Protein AF-A0A1T4Y425-F1 (afdb_monomer)

Solvent-accessible surface area (backbone atoms only — not comparable to full-atom values): 4708 Å² total; per-residue (Å²): 117,100,77,79,70,56,74,65,57,71,54,45,81,90,46,80,92,36,48,63,60,50,8,44,50,46,36,47,42,39,74,75,65,67,46,50,49,67,59,49,24,68,74,48,42,100,48,49,51,69,52,46,54,51,31,29,54,52,20,52,49,46,37,74,76,32,68,66,51,32,49,52,50,50,53,49,39,72,76,70,50,130

Mean predicted aligned error: 6.93 Å

pLDDT: mean 81.75, std 14.81, range [37.81, 95.0]

Sequence (82 aa):
NKTGIDRMSLYGKYKRNTIAAKALLVVLLRCMCNLKCKDICEIIGSITSSGVSRLTNVGLNLVNENIEYKSAMKEFLLIYGV

Radius of gyration: 12.35 Å; Cα contacts (8 Å, |Δi|>4): 66; chains: 1; bounding box: 30×27×27 Å

Organism: NCBI:txid1147123

Secondary structure (DSSP, 8-state):
-TT---HHHHHSS--HHHHHHHHHHHHHHHHTT---HHHHHHHH-S--HHHHHHHHHHHHHHHHH-HHHHHHHHHHHHHH--

Structure (mmCIF, N/CA/C/O backbone):
data_AF-A0A1T4Y425-F1
#
_entry.id   AF-A0A1T4Y425-F1
#
loop_
_atom_site.group_PDB
_atom_site.id
_atom_site.type_symbol
_atom_site.label_atom_id
_atom_site.label_alt_id
_atom_site.label_comp_id
_atom_site.label_asym_id
_atom_site.label_entity_id
_atom_site.label_seq_id
_atom_site.pdbx_PDB_ins_code
_atom_site.Cartn_x
_atom_site.Cartn_y
_atom_site.Cartn_z
_atom_site.occupancy
_atom_site.B_iso_or_equiv
_atom_site.auth_seq_id
_atom_site.auth_comp_id
_atom_site.auth_asym_id
_atom_site.auth_atom_id
_atom_site.pdbx_PDB_model_num
ATOM 1 N N . ASN A 1 1 ? -6.801 21.243 -5.213 1.00 37.81 1 ASN A N 1
ATOM 2 C CA . ASN A 1 1 ? -6.526 19.810 -4.946 1.00 37.81 1 ASN A CA 1
ATOM 3 C C . ASN A 1 1 ? -6.403 19.570 -3.453 1.00 37.81 1 ASN A C 1
ATOM 5 O O . ASN A 1 1 ? -5.549 20.188 -2.835 1.00 37.81 1 ASN A O 1
ATOM 9 N N . LYS A 1 2 ? -7.242 18.687 -2.893 1.00 47.06 2 LYS A N 1
ATOM 10 C CA . LYS A 1 2 ? -7.361 18.404 -1.446 1.00 47.06 2 LYS A CA 1
ATOM 11 C C . LYS A 1 2 ? -6.087 17.855 -0.775 1.00 47.06 2 LYS A C 1
ATOM 13 O O . LYS A 1 2 ? -6.019 17.840 0.441 1.00 47.06 2 LYS A O 1
ATOM 18 N N . THR A 1 3 ? -5.075 17.444 -1.541 1.00 52.53 3 THR A N 1
ATOM 19 C CA . THR A 1 3 ? -3.814 16.895 -1.011 1.00 52.53 3 THR A CA 1
ATOM 20 C C . THR A 1 3 ? -2.616 17.839 -1.122 1.00 52.53 3 THR A C 1
ATOM 22 O O . THR A 1 3 ? -1.587 17.555 -0.528 1.00 52.53 3 THR A O 1
ATOM 25 N N . GLY A 1 4 ? -2.693 18.942 -1.881 1.00 53.62 4 GLY A N 1
ATOM 26 C CA . GLY A 1 4 ? -1.550 19.851 -2.090 1.00 53.62 4 GLY A CA 1
ATOM 27 C C . GLY A 1 4 ? -0.323 19.229 -2.789 1.00 53.62 4 GLY A C 1
ATOM 28 O O . GLY A 1 4 ? 0.728 19.861 -2.849 1.00 53.62 4 GLY A O 1
ATOM 29 N N . ILE A 1 5 ? -0.435 18.003 -3.313 1.00 61.47 5 ILE A N 1
ATOM 30 C CA . ILE A 1 5 ? 0.669 17.246 -3.919 1.00 61.47 5 ILE A CA 1
ATOM 31 C C . ILE A 1 5 ? 0.609 17.385 -5.443 1.00 61.47 5 ILE A C 1
ATOM 33 O O . ILE A 1 5 ? -0.405 17.075 -6.071 1.00 61.47 5 ILE A O 1
ATOM 37 N N . ASP A 1 6 ? 1.710 17.840 -6.037 1.00 63.66 6 ASP A N 1
ATOM 38 C CA . ASP A 1 6 ? 1.887 17.901 -7.487 1.00 63.66 6 ASP A CA 1
ATOM 39 C C . ASP A 1 6 ? 2.095 16.492 -8.088 1.00 63.66 6 ASP A C 1
ATOM 41 O O . ASP A 1 6 ? 2.767 15.649 -7.485 1.00 63.66 6 ASP A O 1
ATOM 45 N N . ARG A 1 7 ? 1.554 16.220 -9.287 1.00 59.03 7 ARG A N 1
ATOM 46 C CA . ARG A 1 7 ? 1.645 14.885 -9.911 1.00 59.03 7 ARG A CA 1
ATOM 47 C C . ARG A 1 7 ? 3.092 14.461 -10.157 1.00 59.03 7 ARG A C 1
ATOM 49 O O . ARG A 1 7 ? 3.397 13.296 -9.927 1.00 59.03 7 ARG A O 1
ATOM 56 N N . MET A 1 8 ? 3.996 15.366 -10.549 1.00 55.69 8 MET A N 1
ATOM 57 C CA . MET A 1 8 ? 5.414 15.014 -10.730 1.00 55.69 8 MET A CA 1
ATOM 58 C C . MET A 1 8 ? 6.084 14.653 -9.402 1.00 55.69 8 MET A C 1
ATOM 60 O O . MET A 1 8 ? 6.974 13.802 -9.371 1.00 55.69 8 MET A O 1
ATOM 64 N N . SER A 1 9 ? 5.625 15.214 -8.281 1.00 58.00 9 SER A N 1
ATOM 65 C CA . SER A 1 9 ? 6.158 14.858 -6.961 1.00 58.00 9 SER A CA 1
ATOM 66 C C . SER A 1 9 ? 5.831 13.416 -6.532 1.00 58.00 9 SER A C 1
ATOM 68 O O . SER A 1 9 ? 6.596 12.825 -5.767 1.00 58.00 9 SER A O 1
ATOM 70 N N . LEU A 1 10 ? 4.772 12.808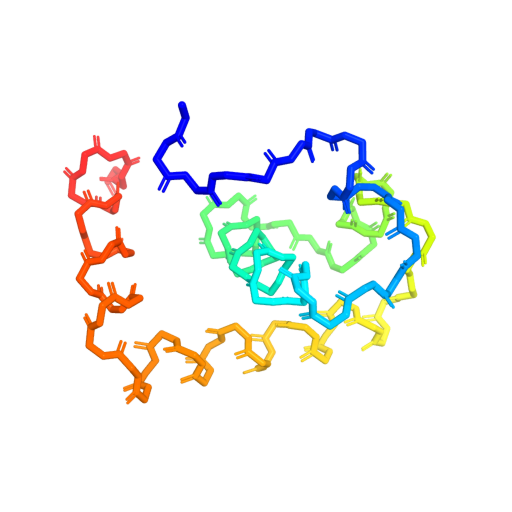 -7.085 1.00 59.53 10 LEU A N 1
ATOM 71 C CA . LEU A 1 10 ? 4.468 11.383 -6.900 1.00 59.53 10 LEU A CA 1
ATOM 72 C C . LEU A 1 10 ? 5.423 10.468 -7.680 1.00 59.53 10 LEU A C 1
ATOM 74 O O . LEU A 1 10 ? 5.655 9.346 -7.247 1.00 59.53 10 LEU A O 1
ATOM 78 N N . TYR A 1 11 ? 6.039 10.941 -8.764 1.00 58.94 11 TYR A N 1
ATOM 79 C CA . TYR A 1 11 ? 7.021 10.170 -9.543 1.00 58.94 11 TYR A CA 1
ATOM 80 C C . TYR A 1 11 ? 8.478 10.495 -9.155 1.00 58.94 11 TYR A C 1
ATOM 82 O O . TYR A 1 11 ? 9.392 9.714 -9.407 1.00 58.94 11 TYR A O 1
ATOM 90 N N . GLY A 1 12 ? 8.717 11.620 -8.470 1.00 56.22 12 GLY A N 1
ATOM 91 C CA . GLY A 1 12 ? 10.046 12.047 -8.018 1.00 56.22 12 GLY A CA 1
ATOM 92 C C . GLY A 1 12 ? 10.624 11.224 -6.853 1.00 56.22 12 GLY A C 1
ATOM 93 O O . GLY A 1 12 ? 9.893 10.641 -6.051 1.00 56.22 12 GLY A O 1
ATOM 94 N N . LYS A 1 13 ? 11.958 11.176 -6.716 1.00 45.72 13 LYS A N 1
ATOM 95 C CA . LYS A 1 13 ? 12.655 10.469 -5.617 1.00 45.72 13 LYS A CA 1
ATOM 96 C C . LYS A 1 13 ? 12.228 10.978 -4.228 1.00 45.72 13 LYS A C 1
ATOM 98 O O . LYS A 1 13 ? 12.157 12.180 -4.004 1.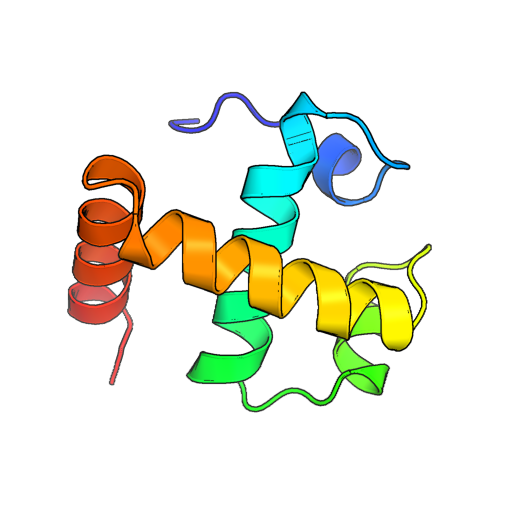00 45.72 13 LYS A O 1
ATOM 103 N N . TYR A 1 14 ? 11.994 10.026 -3.311 1.00 52.03 14 TYR A N 1
ATOM 104 C CA . TYR A 1 14 ? 11.884 10.138 -1.841 1.00 52.03 14 TYR A CA 1
ATOM 105 C C . TYR A 1 14 ? 11.916 11.563 -1.245 1.00 52.03 14 TYR A C 1
ATOM 107 O O . TYR A 1 14 ? 12.864 11.944 -0.561 1.00 52.03 14 TYR A O 1
ATOM 115 N N . LYS A 1 15 ? 10.840 12.341 -1.401 1.00 58.31 15 LYS A N 1
ATOM 116 C CA . LYS A 1 15 ? 10.571 13.449 -0.474 1.00 58.31 15 LYS A CA 1
ATOM 117 C C . LYS A 1 15 ? 9.747 12.896 0.680 1.00 58.31 15 LYS A C 1
ATOM 119 O O . LYS A 1 15 ? 8.731 12.251 0.424 1.00 58.31 15 LYS A O 1
ATOM 124 N N . ARG A 1 16 ? 10.141 13.148 1.938 1.00 56.31 16 ARG A N 1
ATOM 125 C CA . ARG A 1 16 ? 9.371 12.727 3.135 1.00 56.31 16 ARG A CA 1
ATOM 126 C C . ARG A 1 16 ? 7.891 13.108 3.020 1.00 56.31 16 ARG A C 1
ATOM 128 O O . ARG A 1 16 ? 7.035 12.286 3.317 1.00 56.31 16 ARG A O 1
ATOM 135 N N . ASN A 1 17 ? 7.618 14.279 2.442 1.00 64.50 17 ASN A N 1
ATOM 136 C CA . ASN A 1 17 ? 6.269 14.792 2.192 1.00 64.50 17 ASN A CA 1
ATOM 137 C C . ASN A 1 17 ? 5.428 13.959 1.199 1.00 64.50 17 ASN A C 1
ATOM 139 O O . ASN A 1 17 ? 4.224 14.132 1.108 1.00 64.50 17 ASN A O 1
ATOM 143 N N . THR A 1 18 ? 6.055 13.059 0.438 1.00 75.38 18 THR A N 1
ATOM 144 C CA . THR A 1 18 ? 5.404 12.229 -0.594 1.00 75.38 18 THR A CA 1
ATOM 145 C C . THR A 1 18 ? 5.345 10.750 -0.219 1.00 75.38 18 THR A C 1
ATOM 147 O O . THR A 1 18 ? 4.674 9.982 -0.901 1.00 75.38 18 THR A O 1
ATOM 150 N N . ILE A 1 19 ? 6.016 10.330 0.865 1.00 83.50 19 ILE A N 1
ATOM 151 C CA . ILE A 1 19 ? 6.048 8.918 1.281 1.00 83.50 19 ILE A CA 1
ATOM 152 C C . ILE A 1 19 ? 4.650 8.439 1.660 1.00 83.50 19 ILE A C 1
ATOM 154 O O . ILE A 1 19 ? 4.263 7.368 1.212 1.00 83.50 19 ILE A O 1
ATOM 158 N N . ALA A 1 20 ? 3.884 9.232 2.417 1.00 85.81 20 ALA A N 1
ATOM 159 C CA . ALA A 1 20 ? 2.525 8.864 2.809 1.00 85.81 20 ALA A CA 1
ATOM 160 C C . ALA A 1 20 ? 1.619 8.681 1.581 1.00 85.81 20 ALA A C 1
ATOM 162 O O . ALA A 1 20 ? 0.968 7.652 1.434 1.00 85.81 20 ALA A O 1
ATOM 163 N N . ALA A 1 21 ? 1.668 9.620 0.632 1.00 85.00 21 ALA A N 1
ATOM 164 C CA . ALA A 1 21 ? 0.897 9.527 -0.604 1.00 85.00 21 ALA A CA 1
ATOM 165 C C . ALA A 1 21 ? 1.310 8.330 -1.479 1.00 85.00 21 ALA A C 1
ATOM 167 O O . ALA A 1 21 ? 0.451 7.617 -1.991 1.00 85.00 21 ALA A O 1
ATOM 168 N N . LYS A 1 22 ? 2.615 8.060 -1.609 1.00 87.31 22 LYS A N 1
ATOM 169 C CA . LYS A 1 22 ? 3.120 6.876 -2.321 1.00 87.31 22 LYS A CA 1
ATOM 170 C C . LYS A 1 22 ? 2.712 5.576 -1.641 1.00 87.31 22 LYS A C 1
ATOM 172 O O . LYS A 1 22 ? 2.355 4.622 -2.320 1.00 87.31 22 LYS A O 1
ATOM 177 N N . ALA A 1 23 ? 2.773 5.535 -0.315 1.00 92.06 23 ALA A N 1
ATOM 178 C CA . ALA A 1 23 ? 2.386 4.375 0.469 1.00 92.06 23 ALA A CA 1
ATOM 179 C C . ALA A 1 23 ? 0.892 4.061 0.292 1.00 92.06 23 ALA A C 1
ATOM 181 O O . ALA A 1 23 ? 0.542 2.915 0.023 1.00 92.06 23 ALA A O 1
ATOM 182 N N . LEU A 1 24 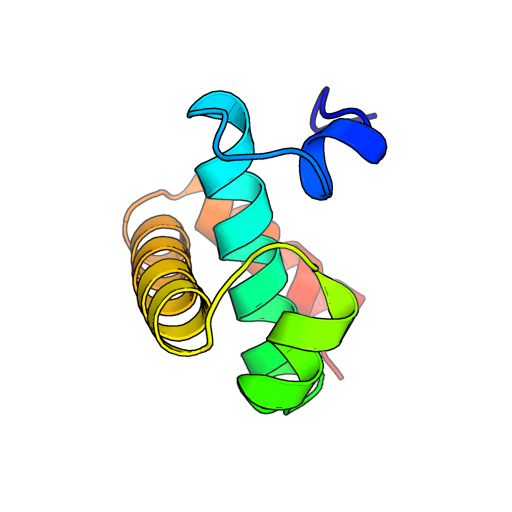? 0.030 5.082 0.333 1.00 90.31 24 LEU A N 1
ATOM 183 C CA . LEU A 1 24 ? -1.403 4.943 0.055 1.00 90.31 24 LEU A CA 1
ATOM 184 C C . LEU A 1 24 ? -1.675 4.482 -1.380 1.00 90.31 24 LEU A C 1
ATOM 186 O O . LEU A 1 24 ? -2.453 3.555 -1.583 1.00 90.31 24 LEU A O 1
ATOM 190 N N . LEU A 1 25 ? -0.996 5.070 -2.372 1.00 89.94 25 LEU A N 1
ATOM 191 C CA . LEU A 1 25 ? -1.115 4.649 -3.770 1.00 89.94 25 LEU A CA 1
ATOM 192 C C . LEU A 1 25 ? -0.750 3.168 -3.944 1.00 89.94 25 LEU A C 1
ATOM 194 O O . LEU A 1 25 ? -1.481 2.425 -4.590 1.00 89.94 25 LEU A O 1
ATOM 198 N N . VAL A 1 26 ? 0.355 2.722 -3.339 1.00 93.06 26 VAL A N 1
ATOM 199 C CA . VAL A 1 26 ? 0.783 1.316 -3.389 1.00 93.06 26 VAL A CA 1
ATOM 200 C C . VAL A 1 26 ? -0.245 0.390 -2.731 1.00 93.06 26 VAL A C 1
ATOM 202 O O . VAL A 1 26 ? -0.519 -0.680 -3.274 1.00 93.06 26 VAL A O 1
ATOM 205 N N . VAL A 1 27 ? -0.830 0.787 -1.594 1.00 92.62 27 VAL A N 1
ATOM 206 C CA . VAL A 1 27 ? -1.899 0.017 -0.933 1.00 92.62 27 VAL A CA 1
ATOM 207 C C . VAL A 1 27 ? -3.111 -0.119 -1.852 1.00 92.62 27 VAL A C 1
ATOM 209 O O . VAL A 1 27 ? -3.587 -1.233 -2.048 1.00 92.62 27 VAL A O 1
ATOM 212 N N . LEU A 1 28 ? -3.568 0.972 -2.470 1.00 90.25 28 LEU A N 1
ATOM 213 C CA . LEU A 1 28 ? -4.703 0.948 -3.398 1.00 90.25 28 LEU A CA 1
ATOM 214 C C . LEU A 1 28 ? -4.430 0.043 -4.608 1.00 90.25 28 LEU A C 1
ATOM 216 O O . LEU A 1 28 ? -5.240 -0.829 -4.916 1.00 90.25 28 LEU A O 1
ATOM 220 N N . LEU A 1 29 ? -3.264 0.180 -5.245 1.00 90.88 29 LEU A N 1
ATOM 221 C CA . LEU A 1 29 ? -2.874 -0.645 -6.394 1.00 90.88 29 LEU A CA 1
ATOM 222 C C . LEU A 1 29 ? -2.794 -2.142 -6.041 1.00 90.88 29 LEU A C 1
ATOM 224 O O . LEU A 1 29 ? -3.196 -2.984 -6.844 1.00 90.88 29 LEU A O 1
ATOM 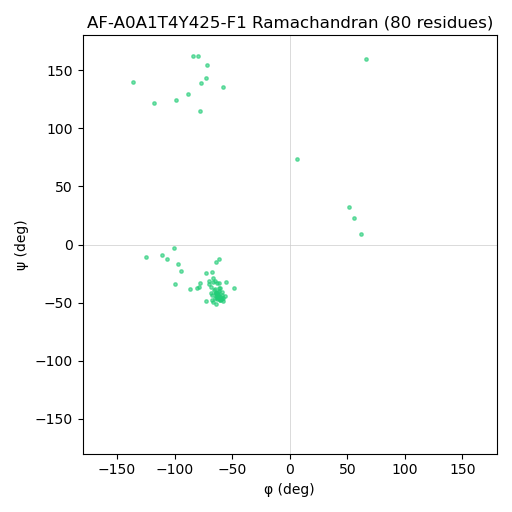228 N N . ARG A 1 30 ? -2.313 -2.492 -4.839 1.00 90.00 30 ARG A N 1
ATOM 229 C CA . ARG A 1 30 ? -2.280 -3.892 -4.382 1.00 90.00 30 ARG A CA 1
ATOM 230 C C . ARG A 1 30 ? -3.660 -4.426 -4.021 1.00 90.00 30 ARG A C 1
ATOM 232 O O . ARG A 1 30 ? -4.005 -5.518 -4.454 1.00 90.00 30 ARG A O 1
ATOM 239 N N . CYS A 1 31 ? -4.428 -3.690 -3.225 1.00 85.12 31 CYS A N 1
ATOM 240 C CA . CYS A 1 31 ? -5.683 -4.187 -2.665 1.00 85.12 31 CYS A CA 1
ATOM 241 C C . CYS A 1 31 ? -6.840 -4.149 -3.667 1.00 85.12 31 CYS A C 1
ATOM 243 O O . CYS A 1 31 ? -7.665 -5.054 -3.651 1.00 85.12 31 CYS A 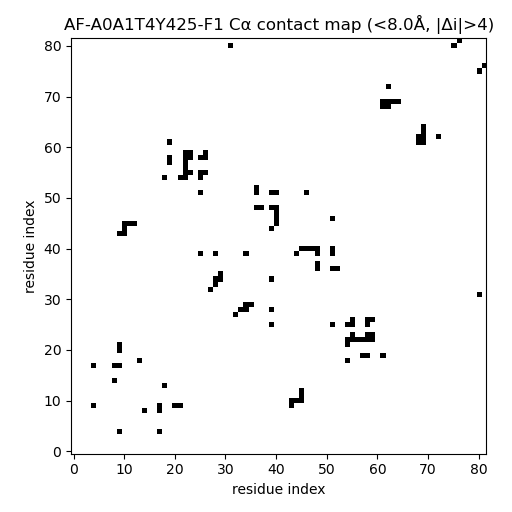O 1
ATOM 245 N N . MET A 1 32 ? -6.905 -3.132 -4.529 1.00 84.50 32 MET A N 1
ATOM 246 C CA . MET A 1 32 ? -8.042 -2.944 -5.438 1.00 84.50 32 MET A CA 1
ATOM 247 C C . MET A 1 32 ? -7.767 -3.434 -6.853 1.00 84.50 32 MET A C 1
ATOM 249 O O . MET A 1 32 ? -8.668 -3.936 -7.512 1.00 84.50 32 MET A O 1
ATOM 253 N N . CYS A 1 33 ? -6.528 -3.305 -7.328 1.00 87.44 33 CYS A N 1
ATOM 254 C CA . CYS A 1 33 ? -6.172 -3.710 -8.688 1.00 87.44 33 CYS A CA 1
ATOM 255 C C . CYS A 1 33 ? -5.473 -5.079 -8.741 1.00 87.44 33 CYS A C 1
ATOM 257 O O . CYS A 1 33 ? -5.158 -5.548 -9.830 1.00 87.44 33 CYS A O 1
ATOM 259 N N . ASN A 1 34 ? -5.214 -5.711 -7.586 1.00 87.56 34 ASN A N 1
ATOM 260 C CA . ASN A 1 34 ? -4.488 -6.982 -7.461 1.00 87.56 34 ASN A CA 1
ATOM 261 C C . ASN A 1 34 ? -3.134 -6.991 -8.205 1.00 87.56 34 ASN A C 1
ATOM 263 O O . ASN A 1 34 ? -2.695 -8.011 -8.740 1.00 87.56 34 ASN A O 1
ATOM 267 N N . LEU A 1 35 ? -2.476 -5.828 -8.265 1.00 91.62 35 LEU A N 1
ATOM 268 C CA . LEU A 1 35 ? -1.212 -5.663 -8.974 1.00 91.62 35 LEU A CA 1
ATOM 269 C C . LEU A 1 35 ? -0.055 -6.245 -8.165 1.00 91.62 35 LEU A C 1
ATOM 271 O O . LEU A 1 35 ? 0.042 -6.069 -6.942 1.00 91.62 35 LEU A O 1
ATOM 275 N N . LYS A 1 36 ? 0.867 -6.917 -8.857 1.00 91.94 36 LYS A N 1
ATOM 276 C CA . LYS A 1 36 ? 2.069 -7.474 -8.233 1.00 91.94 36 LYS A CA 1
ATOM 277 C C . LYS A 1 36 ? 3.106 -6.373 -8.042 1.00 91.94 36 LYS A C 1
ATOM 279 O O . LYS A 1 36 ? 3.087 -5.333 -8.697 1.00 91.94 36 LYS A O 1
ATOM 284 N N . CYS A 1 37 ? 4.088 -6.624 -7.173 1.00 90.12 37 CYS A N 1
ATOM 285 C CA . CYS A 1 37 ? 5.167 -5.663 -6.932 1.00 90.12 37 CYS A CA 1
ATOM 286 C C . CYS A 1 37 ? 5.910 -5.266 -8.217 1.00 90.12 37 CYS A C 1
ATOM 288 O O . CYS A 1 37 ? 6.367 -4.134 -8.302 1.00 90.12 37 CYS A O 1
ATOM 290 N N . LYS A 1 38 ? 6.023 -6.172 -9.199 1.00 90.62 38 LYS A N 1
ATOM 291 C CA . LYS A 1 38 ? 6.638 -5.882 -10.501 1.00 90.62 38 LYS A CA 1
ATOM 292 C C . LYS A 1 38 ? 5.843 -4.824 -11.275 1.00 90.62 38 LYS A C 1
ATOM 294 O O . LYS A 1 38 ? 6.419 -3.814 -11.657 1.00 90.62 38 LYS A O 1
ATOM 299 N N . ASP A 1 39 ? 4.535 -5.014 -11.412 1.00 92.44 39 ASP A N 1
ATOM 300 C CA . ASP A 1 39 ? 3.657 -4.086 -12.138 1.00 92.44 39 ASP A CA 1
ATOM 301 C C . ASP A 1 39 ? 3.675 -2.699 -11.474 1.00 92.44 39 ASP A C 1
ATOM 303 O O . ASP A 1 39 ? 3.774 -1.663 -12.125 1.00 92.44 39 ASP A O 1
ATOM 307 N N . ILE A 1 40 ? 3.677 -2.671 -10.139 1.00 92.06 40 ILE A N 1
ATOM 308 C CA . ILE A 1 40 ? 3.732 -1.424 -9.366 1.00 92.06 40 ILE A CA 1
ATOM 309 C C . ILE A 1 40 ? 5.085 -0.716 -9.520 1.00 92.06 40 ILE A C 1
ATOM 311 O O . ILE A 1 40 ? 5.126 0.514 -9.575 1.00 92.06 40 ILE A O 1
ATOM 315 N N . CYS A 1 41 ? 6.191 -1.462 -9.602 1.00 89.81 41 CYS A N 1
ATOM 316 C CA . CYS A 1 41 ? 7.503 -0.889 -9.906 1.00 89.81 41 CYS A CA 1
ATOM 317 C C . CYS A 1 41 ? 7.510 -0.176 -11.260 1.00 89.81 41 CYS A C 1
ATOM 319 O O . CYS A 1 41 ? 8.087 0.907 -11.361 1.00 89.81 41 CYS A O 1
ATOM 321 N N . GLU A 1 42 ? 6.866 -0.764 -12.269 1.00 89.06 42 GLU A N 1
ATOM 322 C CA . GLU A 1 42 ? 6.758 -0.194 -13.615 1.00 89.06 42 GLU A CA 1
ATOM 323 C C . GLU A 1 42 ? 5.872 1.063 -13.625 1.00 89.06 42 GLU A C 1
ATOM 325 O O . GLU A 1 42 ? 6.256 2.070 -14.214 1.00 89.06 42 GLU A O 1
ATOM 330 N N . ILE A 1 43 ? 4.747 1.051 -12.898 1.00 87.88 43 ILE A N 1
ATOM 331 C CA . ILE A 1 43 ? 3.819 2.194 -12.798 1.00 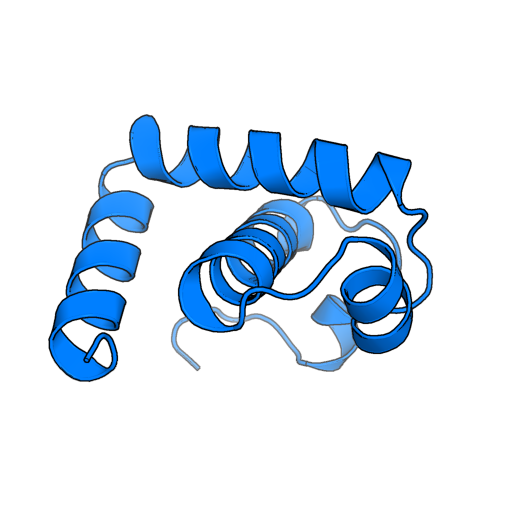87.88 43 ILE A CA 1
ATOM 332 C C . ILE A 1 43 ? 4.443 3.387 -12.066 1.00 87.88 43 ILE A C 1
ATOM 334 O O . ILE A 1 43 ? 4.351 4.525 -12.524 1.00 87.88 43 ILE A O 1
ATOM 338 N N . ILE A 1 44 ? 5.031 3.153 -10.889 1.00 84.12 44 ILE A N 1
ATOM 339 C CA . ILE A 1 44 ? 5.559 4.238 -10.048 1.00 84.12 44 ILE A CA 1
ATOM 340 C C . ILE A 1 44 ? 6.908 4.725 -10.582 1.00 84.12 44 ILE A C 1
ATOM 342 O O . ILE A 1 44 ? 7.229 5.910 -10.463 1.00 84.12 44 ILE A O 1
ATOM 346 N N . GLY A 1 45 ? 7.699 3.821 -11.163 1.00 78.56 45 GLY A N 1
ATOM 347 C CA . GLY A 1 45 ? 9.062 4.093 -11.590 1.00 78.56 45 GLY A CA 1
ATOM 348 C C . GLY A 1 45 ? 10.002 4.381 -10.413 1.00 78.56 45 GLY A C 1
ATOM 349 O O . GLY A 1 45 ? 9.601 4.728 -9.301 1.00 78.56 45 GLY A O 1
ATOM 350 N N . SER A 1 46 ? 11.308 4.236 -10.642 1.00 80.12 46 SER A N 1
ATOM 351 C CA . SER A 1 46 ? 12.347 4.584 -9.653 1.00 80.12 46 SER A CA 1
ATOM 352 C C . SER A 1 46 ? 12.215 3.892 -8.279 1.00 80.12 46 SER A C 1
ATOM 354 O O . SER A 1 46 ? 12.737 4.396 -7.279 1.00 80.12 46 SER A O 1
ATOM 356 N N . ILE A 1 47 ? 11.527 2.747 -8.206 1.00 86.56 47 ILE A N 1
ATOM 357 C CA . ILE A 1 47 ? 11.347 1.964 -6.982 1.00 86.56 47 ILE A CA 1
ATOM 358 C C . ILE A 1 47 ? 11.542 0.474 -7.252 1.00 86.56 47 ILE A C 1
ATOM 360 O O . ILE A 1 47 ? 11.100 -0.060 -8.264 1.00 86.56 47 ILE A O 1
ATOM 364 N N . THR A 1 48 ? 12.207 -0.209 -6.326 1.00 90.38 48 THR A N 1
ATOM 365 C CA . THR A 1 48 ? 12.415 -1.659 -6.371 1.00 90.38 48 THR A CA 1
ATOM 366 C C . THR A 1 48 ? 11.217 -2.408 -5.793 1.00 90.38 48 THR A C 1
ATOM 368 O O . THR A 1 48 ? 10.444 -1.853 -5.010 1.00 90.38 48 THR A O 1
ATOM 371 N N . SER A 1 49 ? 11.094 -3.706 -6.082 1.00 90.00 49 SER A N 1
ATOM 372 C CA . SER A 1 49 ? 10.015 -4.528 -5.515 1.00 90.00 49 SER A CA 1
ATOM 373 C C . SER A 1 49 ? 10.085 -4.607 -3.985 1.00 90.00 49 SER A C 1
ATOM 375 O O . SER A 1 49 ? 9.054 -4.605 -3.316 1.00 90.00 49 SER A O 1
ATOM 377 N N . SER A 1 50 ? 11.295 -4.586 -3.413 1.00 91.88 50 SER A N 1
ATOM 378 C CA . SER A 1 50 ? 11.502 -4.449 -1.965 1.00 91.88 50 SER A CA 1
ATOM 379 C C . SER A 1 50 ? 11.019 -3.094 -1.433 1.00 91.88 50 SER A C 1
ATOM 381 O O . SER A 1 50 ? 10.405 -3.031 -0.368 1.00 91.88 50 SER A O 1
ATOM 383 N N . GLY A 1 51 ? 11.217 -2.016 -2.196 1.00 91.94 51 GLY A N 1
ATOM 384 C CA . GLY A 1 51 ? 10.682 -0.690 -1.896 1.00 91.94 51 GLY A CA 1
ATOM 385 C C . GLY A 1 51 ? 9.153 -0.645 -1.930 1.00 91.94 51 GLY A C 1
ATOM 386 O O . GLY A 1 51 ? 8.555 -0.055 -1.033 1.00 91.94 51 GLY A O 1
ATOM 387 N N . VAL A 1 52 ? 8.523 -1.305 -2.907 1.00 92.56 52 VAL A N 1
ATOM 388 C CA . VAL A 1 52 ? 7.058 -1.454 -2.990 1.00 92.56 52 VAL A CA 1
ATOM 389 C C . VAL A 1 52 ? 6.519 -2.233 -1.790 1.00 92.56 52 VAL A C 1
ATOM 391 O O . VAL A 1 52 ? 5.553 -1.804 -1.157 1.00 92.56 52 VAL A O 1
ATOM 394 N N . SER A 1 53 ? 7.170 -3.340 -1.424 1.00 92.88 53 SER A N 1
ATOM 395 C CA . SER A 1 53 ? 6.778 -4.133 -0.253 1.00 92.88 53 SER A CA 1
ATOM 396 C C . SER A 1 53 ? 6.858 -3.297 1.031 1.00 92.88 53 SER A C 1
ATOM 398 O O . SER A 1 53 ? 5.883 -3.203 1.780 1.00 92.88 53 SER A O 1
ATOM 400 N N . ARG A 1 54 ? 7.967 -2.564 1.218 1.00 93.88 54 ARG A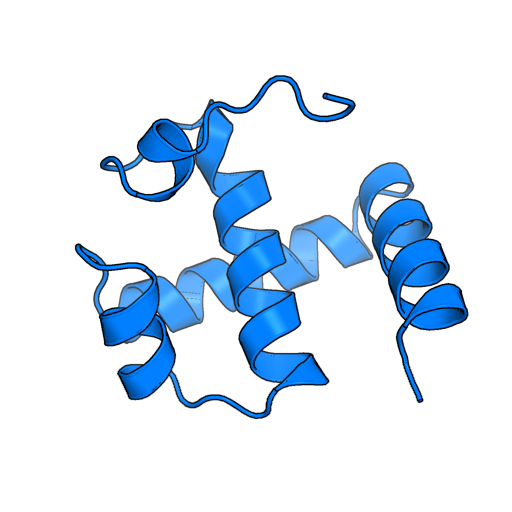 N 1
ATOM 401 C CA . ARG A 1 54 ? 8.135 -1.626 2.336 1.00 93.88 54 ARG A CA 1
ATOM 402 C C . ARG A 1 54 ? 7.052 -0.547 2.355 1.00 93.88 54 ARG A C 1
ATOM 404 O O . ARG A 1 54 ? 6.463 -0.310 3.403 1.00 93.88 54 ARG A O 1
ATOM 411 N N . LEU A 1 55 ? 6.789 0.103 1.219 1.00 92.88 55 LEU A N 1
ATOM 412 C CA . LEU A 1 55 ? 5.756 1.137 1.118 1.00 92.88 55 LEU A CA 1
ATOM 413 C C . LEU A 1 55 ? 4.362 0.591 1.392 1.00 92.88 55 LEU A C 1
ATOM 415 O O . LEU A 1 55 ? 3.555 1.311 1.968 1.00 92.88 55 LEU A O 1
ATOM 419 N N . THR A 1 56 ? 4.087 -0.663 1.031 1.00 93.50 56 THR A N 1
ATOM 420 C CA . THR A 1 56 ? 2.797 -1.257 1.378 1.00 93.50 56 THR A CA 1
ATOM 421 C C . THR A 1 56 ? 2.638 -1.357 2.889 1.00 93.50 56 THR A C 1
ATOM 423 O O . THR A 1 56 ? 1.612 -0.939 3.408 1.00 93.50 56 THR A O 1
ATOM 426 N N . ASN A 1 57 ? 3.653 -1.855 3.603 1.00 94.50 57 ASN A N 1
ATOM 427 C CA . ASN A 1 57 ? 3.593 -1.950 5.064 1.00 94.50 57 ASN A CA 1
ATOM 428 C C . ASN A 1 57 ? 3.452 -0.564 5.707 1.00 94.50 57 ASN A C 1
ATOM 430 O O . ASN A 1 57 ? 2.621 -0.381 6.588 1.00 94.50 57 ASN A O 1
ATOM 434 N N . VAL A 1 58 ? 4.194 0.434 5.212 1.00 93.94 58 VAL A N 1
ATOM 435 C CA . VAL A 1 58 ? 4.035 1.830 5.656 1.00 93.94 58 VAL A CA 1
ATOM 436 C C . VAL A 1 58 ? 2.607 2.328 5.419 1.00 93.94 58 VAL A C 1
ATOM 438 O O . VAL A 1 58 ? 2.037 2.973 6.291 1.00 93.94 58 VAL A O 1
ATOM 441 N N . GLY A 1 59 ? 2.018 2.028 4.261 1.00 93.12 59 GLY A N 1
ATOM 442 C CA . GLY A 1 59 ? 0.668 2.464 3.912 1.00 93.12 59 GLY A CA 1
ATOM 443 C C . GLY A 1 59 ? -0.395 1.801 4.781 1.00 93.12 59 GLY A C 1
ATOM 444 O O . GLY A 1 59 ? -1.283 2.484 5.276 1.00 93.12 59 GLY A O 1
ATOM 445 N N . LEU A 1 60 ? -0.271 0.494 5.025 1.00 93.25 60 LEU A N 1
ATOM 446 C CA . LEU A 1 60 ? -1.161 -0.236 5.928 1.00 93.25 60 LEU A CA 1
ATOM 447 C C . LEU A 1 60 ? -1.075 0.312 7.356 1.00 93.25 60 LEU A C 1
ATOM 449 O O . LEU A 1 60 ? -2.113 0.554 7.966 1.00 93.25 60 LEU A O 1
ATOM 453 N N . ASN A 1 61 ? 0.132 0.581 7.864 1.00 95.00 61 ASN A N 1
ATOM 454 C CA . ASN A 1 61 ? 0.302 1.189 9.185 1.00 95.00 61 ASN A CA 1
ATOM 455 C C . ASN A 1 61 ? -0.333 2.583 9.241 1.00 95.00 61 ASN A C 1
ATOM 457 O O . ASN A 1 61 ? -1.096 2.858 10.159 1.00 95.00 61 ASN A O 1
ATOM 461 N N . LEU A 1 62 ? -0.118 3.430 8.226 1.00 92.25 62 LEU A N 1
ATOM 462 C CA . LEU A 1 62 ? -0.746 4.756 8.154 1.00 92.25 62 LEU A CA 1
ATOM 463 C C . LEU A 1 62 ? -2.277 4.678 8.220 1.00 92.25 62 LEU A C 1
ATOM 465 O O . LEU A 1 62 ? -2.897 5.449 8.946 1.00 92.25 62 LEU A O 1
ATOM 469 N N . VAL A 1 63 ? -2.884 3.745 7.487 1.00 91.94 63 VAL A N 1
ATOM 470 C CA . VAL A 1 63 ? -4.344 3.558 7.469 1.00 91.94 63 VAL A CA 1
ATOM 471 C C . VAL A 1 63 ? -4.863 2.981 8.787 1.00 91.94 63 VAL A C 1
ATOM 473 O O . VAL A 1 63 ? -5.967 3.314 9.209 1.00 91.94 63 VAL A O 1
ATOM 476 N N . ASN A 1 64 ? -4.089 2.125 9.451 1.00 91.56 64 ASN A N 1
ATOM 477 C CA . ASN A 1 64 ? -4.503 1.496 10.703 1.00 91.56 64 ASN A CA 1
ATOM 478 C C . ASN A 1 64 ? -4.328 2.412 11.921 1.00 91.56 64 ASN A C 1
ATOM 480 O O . ASN A 1 64 ? -5.166 2.386 12.822 1.00 91.56 64 ASN A O 1
ATOM 484 N N . GLU A 1 65 ? -3.263 3.212 11.948 1.00 93.75 65 GLU A N 1
ATOM 485 C CA . GLU A 1 65 ? -2.846 3.995 13.116 1.00 93.75 65 GLU A CA 1
ATOM 486 C C . GLU A 1 65 ? -3.383 5.432 13.101 1.00 93.75 65 GLU A C 1
ATOM 488 O O . GLU A 1 65 ? -3.509 6.047 14.158 1.00 93.75 65 GLU A O 1
ATOM 493 N N . ASN A 1 66 ? -3.727 5.983 11.932 1.00 91.25 66 ASN A N 1
ATOM 494 C CA . ASN A 1 66 ? -4.199 7.360 11.813 1.00 91.25 66 ASN A CA 1
ATOM 495 C C . ASN A 1 66 ? -5.635 7.423 11.266 1.00 91.25 66 ASN A C 1
ATOM 497 O O . ASN A 1 66 ? -5.948 6.961 10.166 1.00 91.25 66 ASN A O 1
ATOM 501 N N . ILE A 1 67 ? -6.512 8.041 12.062 1.00 90.19 67 ILE A N 1
ATOM 502 C CA . ILE A 1 67 ? -7.955 8.091 11.816 1.00 90.19 67 ILE A CA 1
ATOM 503 C C . ILE A 1 67 ? -8.335 8.861 10.547 1.00 90.19 67 ILE A C 1
ATOM 505 O O . ILE A 1 67 ? -9.305 8.488 9.889 1.00 90.19 67 ILE A O 1
ATOM 509 N N . GLU A 1 68 ? -7.567 9.880 10.161 1.00 88.69 68 GLU A N 1
ATOM 510 C CA . GLU A 1 68 ? -7.823 10.661 8.948 1.00 88.69 68 GLU A CA 1
ATOM 511 C C . GLU A 1 68 ? -7.597 9.801 7.704 1.00 88.69 68 GLU A C 1
ATOM 513 O O . GLU A 1 68 ? -8.463 9.722 6.831 1.00 88.69 68 GLU A O 1
ATOM 518 N N . TYR A 1 69 ? -6.473 9.076 7.654 1.00 88.75 69 TYR A N 1
ATOM 519 C CA . TYR A 1 69 ? -6.182 8.154 6.554 1.00 88.75 69 TYR A CA 1
ATOM 520 C C . TYR A 1 69 ? -7.163 6.983 6.522 1.00 88.75 69 TYR A C 1
ATOM 522 O O . TYR A 1 69 ? -7.612 6.593 5.442 1.00 88.75 69 TYR A O 1
ATOM 530 N N . LYS A 1 70 ? -7.551 6.457 7.690 1.00 90.31 70 LYS A N 1
ATOM 531 C CA . LYS A 1 70 ? -8.582 5.419 7.795 1.00 90.31 70 LYS A CA 1
ATOM 532 C C . LYS A 1 70 ? -9.920 5.883 7.231 1.00 90.31 70 LYS A C 1
ATOM 534 O O . LYS A 1 70 ? -10.547 5.156 6.462 1.00 90.31 70 LYS A O 1
ATOM 539 N N . SER A 1 71 ? -10.349 7.089 7.603 1.00 90.38 71 SER A N 1
ATOM 540 C CA . SER A 1 71 ? -11.605 7.672 7.136 1.00 90.38 71 SER A CA 1
ATOM 541 C C . SER A 1 71 ? -11.571 7.922 5.631 1.00 90.38 71 SER A C 1
ATOM 543 O O . SER A 1 71 ? -12.499 7.520 4.936 1.00 90.38 71 SER A O 1
ATOM 545 N N . ALA A 1 72 ? -10.481 8.498 5.114 1.00 87.44 72 ALA A N 1
ATOM 546 C CA . ALA A 1 72 ? -10.315 8.750 3.685 1.00 87.44 72 ALA A CA 1
ATOM 547 C C . ALA A 1 72 ? -10.317 7.452 2.860 1.00 87.44 72 ALA A C 1
ATOM 549 O O . ALA A 1 72 ? -10.983 7.376 1.830 1.00 87.44 72 ALA A O 1
ATOM 550 N N . MET A 1 73 ? -9.621 6.407 3.325 1.00 87.88 73 MET A N 1
ATOM 551 C CA . MET A 1 73 ? -9.648 5.092 2.675 1.00 87.88 73 MET A CA 1
ATOM 552 C C . MET A 1 73 ? -11.039 4.463 2.718 1.00 87.88 73 MET A C 1
ATOM 554 O O . MET A 1 73 ? -11.480 3.903 1.720 1.00 87.88 73 MET A O 1
ATOM 558 N N . LYS A 1 74 ? -11.751 4.565 3.847 1.00 89.19 74 LYS A N 1
ATOM 559 C CA . LYS A 1 74 ? -13.120 4.052 3.965 1.00 89.19 74 LYS A CA 1
ATOM 560 C C . LYS A 1 74 ? -14.074 4.782 3.019 1.00 89.19 74 LYS A C 1
ATOM 562 O O . LYS A 1 74 ? -14.842 4.122 2.336 1.00 89.19 74 LYS A O 1
ATOM 567 N N . GLU A 1 75 ? -14.014 6.110 2.957 1.00 89.75 75 GLU A N 1
ATOM 568 C CA . GLU A 1 75 ? -14.810 6.915 2.022 1.00 89.75 75 GLU A CA 1
ATOM 569 C C . GLU A 1 75 ? -14.503 6.529 0.570 1.00 89.75 75 GLU A C 1
ATOM 571 O O . GLU A 1 75 ? -15.418 6.282 -0.211 1.00 89.75 75 GLU A O 1
ATOM 576 N N . PHE A 1 76 ? -13.221 6.384 0.226 1.00 87.44 76 PHE A N 1
ATOM 577 C CA . PHE A 1 76 ? -12.810 5.944 -1.103 1.00 87.44 76 PHE A CA 1
ATOM 578 C C . PHE A 1 76 ? -13.385 4.566 -1.458 1.00 87.44 76 PHE A C 1
ATOM 580 O O . PHE A 1 76 ? -13.946 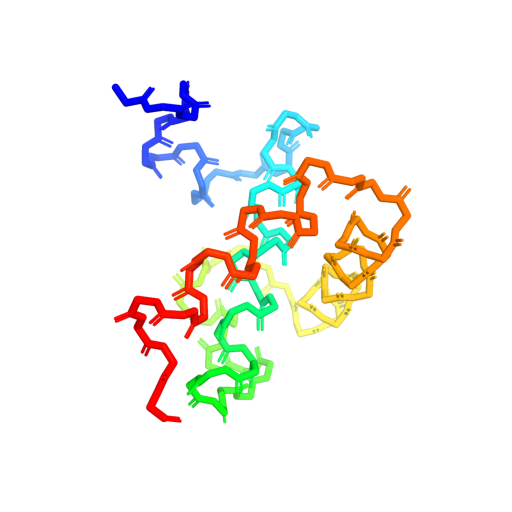4.396 -2.538 1.00 87.44 76 PHE A O 1
ATOM 587 N N . LEU A 1 77 ? -13.289 3.596 -0.544 1.00 86.56 77 LEU A N 1
ATOM 588 C CA . LEU A 1 77 ? -13.844 2.257 -0.741 1.00 86.56 77 LEU A CA 1
ATOM 589 C C . LEU A 1 77 ? -15.376 2.256 -0.799 1.00 86.56 77 LEU A C 1
ATOM 591 O O . LEU A 1 77 ? -15.934 1.462 -1.536 1.00 86.56 77 LEU A O 1
ATOM 595 N N . LEU A 1 78 ? -16.066 3.145 -0.082 1.00 89.38 78 LEU A N 1
ATOM 596 C CA . LEU A 1 78 ? -17.526 3.262 -0.172 1.00 89.38 78 LEU A CA 1
ATOM 597 C C . LEU A 1 78 ? -17.994 3.838 -1.516 1.00 89.38 78 LEU A C 1
ATOM 599 O O . LEU A 1 78 ? -19.088 3.512 -1.963 1.00 89.38 78 LEU A O 1
ATOM 603 N N . ILE A 1 79 ? -17.197 4.710 -2.139 1.00 88.50 79 ILE A N 1
ATOM 604 C CA . ILE A 1 79 ? -17.551 5.351 -3.415 1.00 88.50 79 ILE A CA 1
ATOM 605 C C . ILE A 1 79 ? -17.131 4.487 -4.613 1.00 88.50 79 ILE A C 1
ATOM 607 O O . ILE A 1 79 ? -17.843 4.444 -5.614 1.00 88.50 79 ILE A O 1
ATOM 611 N N . TYR A 1 80 ? -15.968 3.832 -4.533 1.00 84.19 80 TYR A N 1
ATOM 612 C CA . TYR A 1 80 ? -15.324 3.166 -5.674 1.00 84.19 80 TYR A CA 1
ATOM 613 C C . TYR A 1 80 ? -15.009 1.680 -5.453 1.00 84.19 80 TYR A C 1
ATOM 615 O O . TYR A 1 80 ? -14.595 1.005 -6.396 1.00 84.19 80 TYR A O 1
ATOM 623 N N . GLY A 1 81 ? -15.128 1.173 -4.226 1.00 71.69 81 GLY A N 1
ATOM 624 C CA . GLY A 1 81 ? -15.015 -0.254 -3.938 1.00 71.69 81 GLY A CA 1
ATOM 625 C C . GLY A 1 81 ? -16.315 -0.941 -4.332 1.00 71.69 81 GLY A C 1
ATOM 626 O O . GLY A 1 81 ? -17.365 -0.625 -3.781 1.00 71.69 81 GLY A O 1
ATOM 627 N N . VAL A 1 82 ? -16.231 -1.821 -5.328 1.00 56.81 82 VAL A N 1
ATOM 628 C CA . VAL A 1 82 ? -17.336 -2.678 -5.790 1.00 56.81 82 VAL A CA 1
ATOM 629 C C . VAL A 1 82 ? -17.741 -3.657 -4.695 1.00 56.81 82 VAL A C 1
ATOM 631 O O . VAL A 1 82 ? -16.820 -4.246 -4.082 1.00 56.81 82 VAL A O 1
#

Foldseek 3Di:
DVLPDDPVNQLDPDDVSNLQVVLQVLLCCCPPVVDQLVVS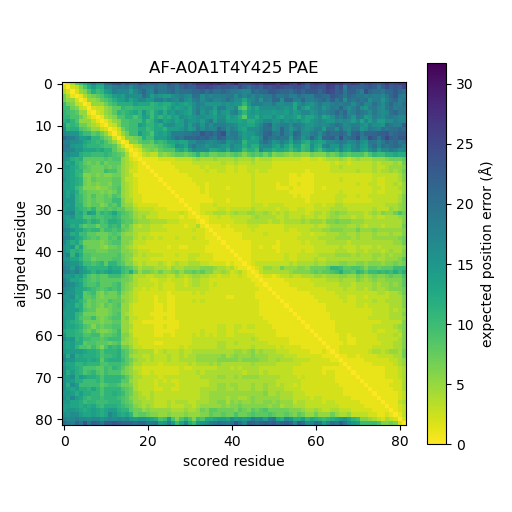CVVSDPADSVRSVVSPVVNVCCLVVPPVNVVVVVVCCVVPVD

Nearest PDB structures (foldseek):
  2hcb-assembly1_D  TM=8.319E-01  e=2.545E-01  Aquifex aeolicus
  1j1v-assembly1_A  TM=8.611E-01  e=5.283E-01  Escherichia coli
  8btg-assembly1_B  TM=8.662E-01  e=8.281E-01  Bacillus subtilis
  8btg-assembly1_A  TM=8.340E-01  e=1.037E+00  Bacillus subtilis
  3r8f-assembly1_D  TM=7.566E-01  e=1.373E+00  Aquifex aeolicus